Protein AF-A0A848U646-F1 (afdb_monomer_lite)

pLDDT: mean 82.85, std 7.92, range [47.31, 93.19]

Structure (mmCIF, N/CA/C/O backbone):
data_AF-A0A848U646-F1
#
_entry.id   AF-A0A848U646-F1
#
loop_
_atom_site.group_PDB
_atom_site.id
_atom_site.type_symbol
_atom_site.label_atom_id
_atom_site.label_alt_id
_atom_site.label_comp_id
_atom_site.label_asym_id
_atom_site.label_entity_id
_atom_site.label_seq_id
_atom_site.pdbx_PDB_ins_code
_atom_site.Cartn_x
_atom_site.Cartn_y
_atom_site.Cartn_z
_atom_site.occupancy
_atom_site.B_iso_or_equiv
_atom_site.auth_seq_id
_atom_site.auth_comp_id
_atom_site.auth_asym_id
_atom_site.auth_atom_id
_atom_site.pdbx_PDB_model_num
ATOM 1 N N . LEU A 1 1 ? -0.576 -8.509 -11.887 1.00 76.31 1 LEU A N 1
ATOM 2 C CA . LEU A 1 1 ? -1.307 -7.329 -11.368 1.00 76.31 1 LEU A CA 1
ATOM 3 C C . LEU A 1 1 ? -0.452 -6.715 -10.276 1.00 76.31 1 LEU A C 1
ATOM 5 O O . LEU A 1 1 ? 0.182 -7.476 -9.556 1.00 76.31 1 LEU A O 1
ATOM 9 N N . VAL A 1 2 ? -0.421 -5.390 -10.168 1.00 79.56 2 VAL A N 1
ATOM 10 C CA . VAL A 1 2 ? 0.243 -4.687 -9.062 1.00 79.56 2 VAL A CA 1
ATOM 11 C C . VAL A 1 2 ? -0.838 -3.937 -8.295 1.00 79.56 2 VAL A C 1
ATOM 13 O O . VAL A 1 2 ? -1.658 -3.256 -8.907 1.00 79.56 2 VAL A O 1
ATOM 16 N N . MET A 1 3 ? -0.867 -4.101 -6.975 1.00 82.75 3 MET A N 1
ATOM 17 C CA . MET A 1 3 ? -1.833 -3.439 -6.098 1.00 82.75 3 MET A CA 1
ATOM 18 C C . MET A 1 3 ? -1.098 -2.409 -5.234 1.00 82.75 3 MET A C 1
ATOM 20 O O . MET A 1 3 ? -0.112 -2.775 -4.592 1.00 82.75 3 MET A O 1
ATOM 24 N N . PRO A 1 4 ? -1.529 -1.134 -5.216 1.00 81.94 4 PRO A N 1
ATOM 25 C CA . PRO A 1 4 ? -0.983 -0.141 -4.299 1.00 81.94 4 PRO A CA 1
ATOM 26 C C . PRO A 1 4 ? -1.222 -0.523 -2.839 1.00 81.94 4 PRO A C 1
ATOM 28 O O . PRO A 1 4 ? -2.251 -1.104 -2.488 1.00 81.94 4 PRO A O 1
ATOM 31 N N . ALA A 1 5 ? -0.282 -0.145 -1.977 1.00 85.12 5 ALA A N 1
ATOM 32 C CA . ALA A 1 5 ? -0.456 -0.274 -0.539 1.00 85.12 5 ALA A CA 1
ATOM 33 C C . ALA A 1 5 ? -1.690 0.519 -0.072 1.00 85.12 5 ALA A C 1
ATOM 35 O O . ALA A 1 5 ? -1.931 1.633 -0.535 1.00 85.12 5 ALA A O 1
ATOM 36 N N . GLY A 1 6 ? -2.473 -0.062 0.840 1.00 85.50 6 GLY A N 1
ATOM 37 C CA . GLY A 1 6 ? -3.701 0.548 1.363 1.00 85.50 6 GLY A CA 1
ATOM 38 C C . GLY A 1 6 ? -4.964 0.322 0.532 1.00 85.50 6 GLY A C 1
ATOM 39 O O . GLY A 1 6 ? -6.041 0.718 0.968 1.00 85.50 6 GLY A O 1
ATOM 40 N N . VAL A 1 7 ? -4.876 -0.343 -0.624 1.00 87.44 7 VAL A N 1
ATOM 41 C CA . VAL A 1 7 ? -6.067 -0.790 -1.357 1.00 87.44 7 VAL A CA 1
ATOM 42 C C . VAL A 1 7 ? -6.576 -2.095 -0.748 1.00 87.44 7 VAL A C 1
ATOM 44 O O . VAL A 1 7 ? -5.923 -3.135 -0.867 1.00 87.44 7 VAL A O 1
ATOM 47 N N . SER A 1 8 ? -7.753 -2.050 -0.122 1.00 88.75 8 SER A N 1
ATOM 48 C CA . SER A 1 8 ? -8.450 -3.250 0.349 1.00 88.75 8 SER A CA 1
ATOM 49 C C . SER A 1 8 ? -8.780 -4.172 -0.824 1.00 88.75 8 SER A C 1
ATOM 51 O O . SER A 1 8 ? -9.316 -3.731 -1.842 1.00 88.75 8 SER A O 1
ATOM 53 N N . HIS A 1 9 ? -8.462 -5.455 -0.684 1.00 87.50 9 HIS A N 1
A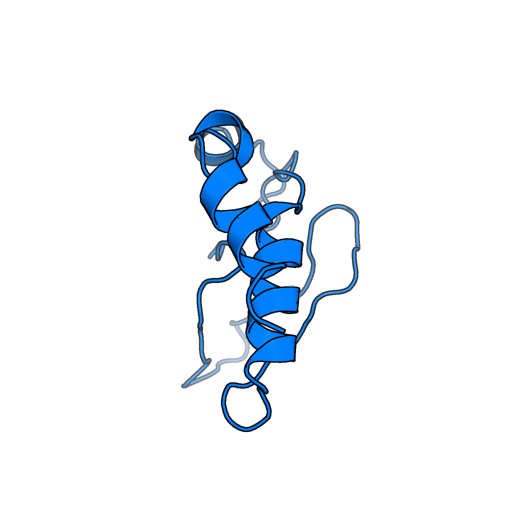TOM 54 C CA . HIS A 1 9 ? -8.710 -6.468 -1.702 1.00 87.50 9 HIS A CA 1
ATOM 55 C C . HIS A 1 9 ? -8.962 -7.831 -1.057 1.00 87.50 9 HIS A C 1
ATOM 57 O O . HIS A 1 9 ? -8.457 -8.125 0.023 1.00 87.50 9 HIS A O 1
ATOM 63 N N . GLU A 1 10 ? -9.722 -8.673 -1.751 1.00 88.81 10 GLU A N 1
ATOM 64 C CA . GLU A 1 10 ? -10.033 -10.041 -1.344 1.00 88.81 10 GLU A CA 1
ATOM 65 C C . GLU A 1 10 ? -9.990 -10.953 -2.576 1.00 88.81 10 GLU A C 1
ATOM 67 O O . GLU A 1 10 ? -10.491 -10.601 -3.648 1.00 88.81 10 GLU A O 1
ATOM 72 N N . MET A 1 11 ? -9.388 -12.137 -2.437 1.00 87.06 11 MET A N 1
ATOM 73 C CA . MET A 1 11 ? -9.422 -13.163 -3.478 1.00 87.06 11 MET A CA 1
ATOM 74 C C . MET A 1 11 ? -10.691 -14.009 -3.326 1.00 87.06 11 MET A C 1
ATOM 76 O O . MET A 1 11 ? -10.747 -14.910 -2.497 1.00 87.06 11 MET A O 1
ATOM 80 N N . VAL A 1 12 ? -11.694 -13.756 -4.168 1.00 91.06 12 VAL A N 1
ATOM 81 C CA . VAL A 1 12 ? -12.984 -14.478 -4.138 1.00 91.06 12 VAL A CA 1
ATOM 82 C C . VAL A 1 12 ? -12.978 -15.812 -4.901 1.00 91.06 12 VAL A C 1
ATOM 84 O O . VAL A 1 12 ? -13.907 -16.607 -4.776 1.00 91.06 12 VAL A O 1
ATOM 87 N N . ALA A 1 13 ? -11.952 -16.061 -5.720 1.00 90.69 13 ALA A N 1
ATOM 88 C CA . ALA A 1 13 ? -11.738 -17.306 -6.459 1.00 90.69 13 ALA A CA 1
ATOM 89 C C . ALA A 1 13 ? -10.245 -17.489 -6.781 1.00 90.69 13 ALA A C 1
ATOM 91 O O . ALA A 1 13 ? -9.540 -16.502 -6.986 1.00 90.69 13 ALA A O 1
ATOM 92 N N . HIS A 1 14 ? -9.782 -18.741 -6.864 1.00 89.31 14 HIS A N 1
ATOM 93 C CA . HIS A 1 14 ? -8.392 -19.082 -7.194 1.00 89.31 14 HIS A CA 1
ATOM 94 C C . HIS A 1 14 ? -8.293 -20.125 -8.317 1.00 89.31 14 HIS A C 1
ATOM 96 O O . HIS A 1 14 ? -9.219 -20.914 -8.539 1.00 89.31 14 HIS A O 1
ATOM 102 N N . SER A 1 15 ? -7.128 -20.197 -8.948 1.00 92.25 15 SER A N 1
ATOM 103 C CA . SER A 1 15 ? -6.715 -21.266 -9.859 1.00 92.25 15 SER A CA 1
ATOM 104 C C . SER A 1 15 ? -5.202 -21.473 -9.732 1.00 92.25 15 SER A C 1
ATOM 106 O O . SER A 1 15 ? -4.504 -20.624 -9.181 1.00 92.25 15 SER A O 1
ATOM 108 N N . GLU A 1 16 ? -4.682 -22.612 -10.198 1.00 91.50 16 GLU A N 1
ATOM 109 C CA . GLU A 1 16 ? -3.255 -22.960 -10.043 1.00 91.50 16 GLU A CA 1
ATOM 110 C C . GLU A 1 16 ? -2.301 -22.028 -10.816 1.00 91.50 16 GLU A C 1
ATOM 112 O O . GLU A 1 16 ? -1.102 -22.005 -10.553 1.00 91.50 16 GLU A O 1
ATOM 117 N N . ASP A 1 17 ? -2.823 -21.242 -11.756 1.00 89.56 17 ASP A N 1
ATOM 118 C CA . ASP A 1 17 ? -2.109 -20.220 -12.526 1.00 89.56 17 ASP A CA 1
ATOM 119 C C . ASP A 1 17 ? -2.160 -18.820 -11.884 1.00 89.56 17 ASP A C 1
ATOM 121 O O . ASP A 1 17 ? -1.619 -17.864 -12.443 1.00 89.56 17 ASP A O 1
ATOM 125 N N . VAL A 1 18 ? -2.765 -18.685 -10.698 1.00 83.44 18 VAL A N 1
ATOM 126 C CA . VAL A 1 18 ? -2.799 -17.439 -9.926 1.00 83.44 18 VAL A CA 1
ATOM 127 C C . VAL A 1 18 ? -1.882 -17.561 -8.714 1.00 83.44 18 VAL A C 1
ATOM 129 O O . VAL A 1 18 ? -2.120 -18.348 -7.801 1.00 83.44 18 VAL A O 1
ATOM 132 N N . LEU A 1 19 ? -0.846 -16.722 -8.679 1.00 82.25 19 LEU A N 1
ATOM 133 C CA . LEU A 1 19 ? 0.085 -16.618 -7.560 1.00 82.25 19 LEU A CA 1
ATOM 134 C C . LEU A 1 19 ? 0.101 -15.189 -7.017 1.00 82.25 19 LEU A C 1
ATOM 136 O O . LEU A 1 19 ? 0.318 -14.232 -7.760 1.00 82.25 19 LEU A O 1
ATOM 140 N N . MET A 1 20 ? -0.067 -15.058 -5.703 1.00 77.44 20 MET A N 1
ATOM 141 C CA . MET A 1 20 ? 0.213 -13.820 -4.986 1.00 77.44 20 MET A CA 1
ATOM 142 C C . MET A 1 20 ? 1.644 -13.876 -4.454 1.00 77.44 20 MET A C 1
ATOM 144 O O . MET A 1 20 ? 1.942 -14.589 -3.498 1.00 77.44 20 MET A O 1
ATOM 148 N N . THR A 1 21 ? 2.542 -13.120 -5.075 1.00 73.31 21 THR A N 1
ATOM 149 C CA . THR A 1 21 ? 3.881 -12.889 -4.534 1.00 73.31 21 THR A CA 1
ATOM 150 C C . THR A 1 21 ? 3.774 -11.779 -3.494 1.00 73.31 21 THR A C 1
ATOM 152 O O . THR A 1 21 ? 3.747 -10.599 -3.838 1.00 73.31 21 THR A O 1
ATOM 155 N N . GLY A 1 22 ? 3.619 -12.155 -2.223 1.00 67.56 22 GLY A N 1
ATOM 156 C CA . GLY A 1 22 ? 3.617 -11.199 -1.118 1.00 67.56 22 GLY A CA 1
ATOM 157 C C . GLY A 1 22 ? 4.991 -10.545 -0.977 1.00 67.56 22 GLY A C 1
ATOM 158 O O . GLY A 1 22 ? 6.000 -11.244 -0.912 1.00 67.56 22 GLY A O 1
ATOM 159 N N . GLY A 1 23 ? 5.031 -9.217 -0.936 1.00 65.25 23 GLY A N 1
ATOM 160 C CA . GLY A 1 23 ? 6.246 -8.486 -0.598 1.00 65.25 23 GLY A CA 1
ATOM 161 C C . GLY A 1 23 ? 6.189 -7.025 -1.008 1.00 65.25 23 GLY A C 1
ATOM 162 O O . GLY A 1 23 ? 6.058 -6.698 -2.188 1.00 65.25 23 GLY A O 1
ATOM 163 N N . TYR A 1 24 ? 6.350 -6.145 -0.023 1.00 72.19 24 TYR A N 1
ATOM 164 C CA . TYR A 1 24 ? 6.856 -4.805 -0.289 1.00 72.19 24 TYR A CA 1
ATOM 165 C C . TYR A 1 24 ? 8.287 -4.907 -0.867 1.00 72.19 24 TYR A C 1
ATOM 167 O O . TYR A 1 24 ? 8.948 -5.939 -0.700 1.00 72.19 24 TYR A O 1
ATOM 175 N N . PRO A 1 25 ? 8.790 -3.859 -1.544 1.00 69.75 25 PRO A N 1
ATOM 176 C CA . PRO A 1 25 ? 10.125 -3.862 -2.143 1.00 69.75 25 PRO A CA 1
ATOM 177 C C . PRO A 1 25 ? 11.222 -4.332 -1.183 1.00 69.75 25 PRO A C 1
ATOM 179 O O . PRO A 1 25 ? 11.146 -4.092 0.023 1.00 69.75 25 PRO A O 1
ATOM 182 N N . ASP A 1 26 ? 12.256 -4.966 -1.740 1.00 73.56 26 ASP A N 1
ATOM 183 C CA . ASP A 1 26 ? 13.461 -5.414 -1.027 1.00 73.56 26 ASP A CA 1
ATOM 184 C C . ASP A 1 26 ? 13.236 -6.518 0.027 1.00 73.56 26 ASP A C 1
ATOM 186 O O . ASP A 1 26 ? 13.995 -6.631 0.988 1.00 73.56 26 ASP A O 1
ATOM 190 N N . GLY A 1 27 ? 12.209 -7.359 -0.150 1.00 73.88 27 GLY A N 1
ATOM 191 C CA . GLY A 1 27 ? 11.958 -8.511 0.729 1.00 73.88 27 GLY A CA 1
ATOM 192 C C . GLY A 1 27 ? 11.411 -8.129 2.105 1.00 73.88 27 GLY A C 1
ATOM 193 O O . GLY A 1 27 ? 11.617 -8.853 3.075 1.00 73.88 27 GLY A O 1
ATOM 194 N N . ARG A 1 28 ? 10.746 -6.975 2.193 1.00 77.00 28 ARG A N 1
ATOM 195 C CA . ARG A 1 28 ? 10.091 -6.497 3.412 1.00 77.00 28 ARG A CA 1
ATOM 196 C C . ARG A 1 28 ? 8.895 -7.370 3.784 1.00 77.00 28 ARG A C 1
ATOM 198 O O . ARG A 1 28 ? 8.143 -7.819 2.914 1.00 77.00 28 ARG A O 1
ATOM 205 N N . ASP A 1 29 ? 8.692 -7.506 5.089 1.00 78.12 29 ASP A N 1
ATOM 206 C CA . ASP A 1 29 ? 7.481 -8.094 5.654 1.00 78.12 29 ASP A CA 1
ATOM 207 C C . ASP A 1 29 ? 6.249 -7.293 5.226 1.00 78.12 29 ASP A C 1
ATOM 209 O O . ASP A 1 29 ? 6.311 -6.073 5.060 1.00 78.12 29 ASP A O 1
ATOM 213 N N . TRP A 1 30 ? 5.132 -7.988 5.042 1.00 79.44 30 TRP A N 1
ATOM 214 C CA . TRP A 1 30 ? 3.857 -7.402 4.651 1.00 79.44 30 TRP A CA 1
ATOM 215 C C 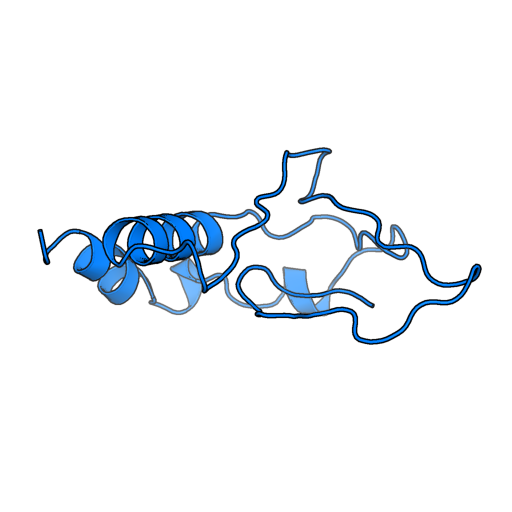. TRP A 1 30 ? 2.812 -7.647 5.736 1.00 79.44 30 TRP A C 1
ATOM 217 O O . TRP A 1 30 ? 2.792 -8.699 6.377 1.00 79.44 30 TRP A O 1
ATOM 227 N N . ASP A 1 31 ? 1.933 -6.666 5.924 1.00 82.38 31 ASP A N 1
ATOM 228 C CA . ASP A 1 31 ? 0.843 -6.741 6.889 1.00 82.38 31 ASP A CA 1
ATOM 229 C C . ASP A 1 31 ? -0.406 -7.341 6.223 1.00 82.38 31 ASP A C 1
ATOM 231 O O . ASP A 1 31 ? -0.831 -6.879 5.162 1.00 82.38 31 ASP A O 1
ATOM 235 N N . ASN A 1 32 ? -1.024 -8.343 6.854 1.00 85.69 32 ASN A N 1
ATOM 236 C CA . ASN A 1 32 ? -2.362 -8.816 6.494 1.00 85.69 32 ASN A CA 1
ATOM 237 C C . ASN A 1 32 ? -3.372 -8.278 7.509 1.00 85.69 32 ASN A C 1
ATOM 239 O O . ASN A 1 32 ? -3.500 -8.822 8.607 1.00 85.69 32 ASN A O 1
ATOM 243 N N . ILE A 1 33 ? -4.055 -7.193 7.153 1.00 87.94 33 ILE A N 1
ATOM 244 C CA . ILE A 1 33 ? -4.989 -6.500 8.038 1.00 87.94 33 ILE A CA 1
ATOM 245 C C . ILE A 1 33 ? -6.412 -6.786 7.567 1.00 87.94 33 ILE A C 1
ATOM 247 O O . ILE A 1 33 ? -6.790 -6.398 6.464 1.00 87.94 33 ILE A O 1
ATOM 251 N N . GLN A 1 34 ? -7.201 -7.453 8.409 1.00 89.81 34 GLN A N 1
ATOM 252 C CA . GLN A 1 34 ? -8.608 -7.744 8.133 1.00 89.81 34 GLN A CA 1
ATOM 253 C C . GLN A 1 34 ? -9.501 -6.787 8.915 1.00 89.81 34 GLN A C 1
ATOM 255 O O . GLN A 1 34 ? -9.285 -6.571 10.107 1.00 89.81 34 GLN A O 1
ATOM 260 N N . GLU A 1 35 ? -10.520 -6.251 8.243 1.00 88.25 35 GLU A N 1
ATOM 261 C CA . GLU A 1 35 ? -11.448 -5.267 8.810 1.00 88.25 35 GLU A CA 1
ATOM 262 C C . GLU A 1 35 ? -12.127 -5.767 10.095 1.00 88.25 35 GLU A C 1
ATOM 264 O O . GLU A 1 35 ? -12.247 -5.005 11.050 1.00 88.25 35 GLU A O 1
ATOM 269 N N . GLU A 1 36 ? -12.481 -7.057 10.168 1.00 90.94 36 GLU A N 1
ATOM 270 C CA . GLU A 1 36 ? -13.108 -7.677 11.350 1.00 90.94 36 GLU A CA 1
ATOM 271 C C . GLU A 1 36 ? -12.288 -7.501 12.641 1.00 90.94 36 GLU A C 1
ATOM 273 O O . GLU A 1 36 ? -12.857 -7.406 13.729 1.00 90.94 36 GLU A O 1
ATOM 278 N N . PHE A 1 37 ? -10.959 -7.442 12.532 1.00 90.25 37 PHE A N 1
ATOM 279 C CA . PHE A 1 37 ? -10.050 -7.355 13.677 1.00 90.25 37 PHE A CA 1
ATOM 280 C C . PHE A 1 37 ? -9.431 -5.965 13.843 1.00 90.25 37 PHE A C 1
ATOM 282 O O . PHE A 1 37 ? -8.528 -5.792 14.661 1.00 90.25 37 PHE A O 1
ATOM 289 N N . LEU A 1 38 ? -9.883 -4.979 13.065 1.00 91.00 38 LEU A N 1
ATOM 290 C CA . LEU A 1 38 ? -9.250 -3.673 13.009 1.00 91.00 38 LEU A CA 1
ATOM 291 C C . LEU A 1 38 ? -9.854 -2.719 14.040 1.00 91.00 38 LEU A C 1
ATOM 293 O O . LEU A 1 38 ? -11.000 -2.286 13.919 1.00 91.00 38 LEU A O 1
ATOM 297 N N . SER A 1 39 ? -9.067 -2.350 15.051 1.00 93.19 39 SER A N 1
ATOM 298 C CA . SER A 1 39 ? -9.424 -1.230 15.920 1.00 93.19 39 SER A CA 1
ATOM 299 C C . SER A 1 39 ? -9.223 0.107 15.193 1.00 93.19 39 SER A C 1
ATOM 301 O O . SER A 1 39 ? -8.468 0.207 14.226 1.00 93.19 39 SER A O 1
ATOM 303 N N . GLU A 1 40 ? -9.868 1.171 15.672 1.00 91.69 40 GLU A N 1
ATOM 304 C CA . GLU A 1 40 ? -9.672 2.516 15.113 1.00 91.69 40 GLU A CA 1
ATOM 305 C C . GLU A 1 40 ? -8.216 3.000 15.276 1.00 91.69 40 GLU A C 1
ATOM 307 O O . GLU A 1 40 ? -7.675 3.692 14.413 1.00 91.69 40 GLU A O 1
ATOM 312 N N . GLU A 1 41 ? -7.556 2.607 16.369 1.00 91.69 41 GLU A N 1
ATOM 313 C CA . GLU A 1 41 ? -6.135 2.875 16.604 1.00 91.69 41 GLU A CA 1
ATOM 314 C C . GLU A 1 41 ? -5.250 2.143 15.588 1.00 91.69 41 GLU A C 1
ATOM 316 O O . GLU A 1 41 ? -4.397 2.765 14.949 1.00 91.69 41 GLU A O 1
ATOM 321 N N . ASP A 1 42 ? -5.501 0.851 15.369 1.00 91.44 42 ASP A N 1
ATOM 322 C CA . ASP A 1 42 ? -4.753 0.043 14.404 1.00 91.44 42 ASP A CA 1
ATOM 323 C C . ASP A 1 42 ? -4.975 0.523 12.967 1.00 91.44 42 ASP A C 1
ATOM 325 O O . ASP A 1 42 ? -4.026 0.564 12.181 1.00 91.44 42 ASP A O 1
ATOM 329 N N . PHE A 1 43 ? -6.191 0.965 12.628 1.00 91.12 43 PHE A N 1
ATOM 330 C CA . PHE A 1 43 ? -6.488 1.601 11.344 1.00 91.12 43 PHE A CA 1
ATOM 331 C C . PHE A 1 43 ? -5.628 2.853 11.130 1.00 91.12 43 PHE A C 1
ATOM 333 O O . PHE A 1 43 ? -4.963 2.985 10.099 1.00 91.12 43 PHE A O 1
ATOM 340 N N . ARG A 1 44 ? -5.585 3.760 12.118 1.00 91.38 44 ARG A N 1
ATOM 341 C CA . ARG A 1 44 ? -4.753 4.975 12.054 1.00 91.38 44 ARG A CA 1
ATOM 342 C C . ARG A 1 44 ? -3.269 4.634 11.919 1.00 91.38 44 ARG A C 1
ATOM 344 O O . ARG A 1 44 ? -2.568 5.243 11.108 1.00 91.38 44 ARG A O 1
ATOM 351 N N . ALA A 1 45 ? -2.790 3.648 12.676 1.00 90.69 45 ALA A N 1
ATOM 352 C CA . ALA A 1 45 ? -1.406 3.192 12.608 1.00 90.69 45 ALA A CA 1
ATOM 353 C C . ALA A 1 45 ? -1.065 2.588 11.234 1.00 90.69 45 ALA A C 1
ATOM 355 O O . ALA A 1 45 ? -0.013 2.896 10.670 1.00 90.69 45 ALA A O 1
ATOM 356 N N . ALA A 1 46 ? -1.957 1.772 10.667 1.00 90.94 46 ALA A N 1
ATOM 357 C CA . ALA A 1 4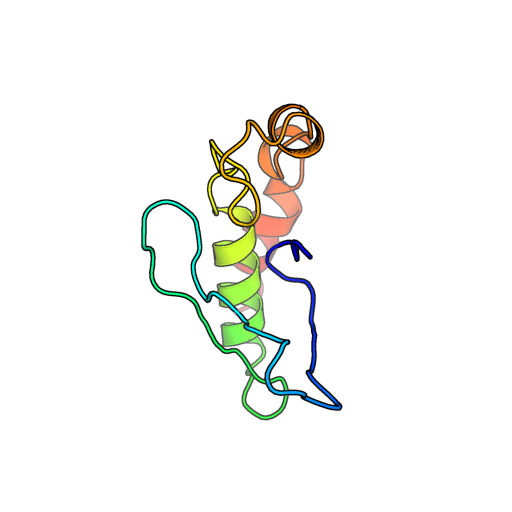6 ? -1.797 1.182 9.343 1.00 90.94 46 ALA A CA 1
ATOM 358 C C . ALA A 1 46 ? -1.753 2.253 8.244 1.00 90.94 46 ALA A C 1
ATOM 360 O O . ALA A 1 46 ? -0.835 2.244 7.423 1.00 90.94 46 ALA A O 1
ATOM 361 N N . ALA A 1 47 ? -2.674 3.223 8.276 1.00 90.62 47 ALA A N 1
ATOM 362 C CA . ALA A 1 47 ? -2.701 4.337 7.330 1.00 90.62 47 ALA A CA 1
ATOM 363 C C . ALA A 1 47 ? -1.369 5.107 7.322 1.00 90.62 47 ALA A C 1
ATOM 365 O O . ALA A 1 47 ? -0.800 5.360 6.259 1.00 90.62 47 ALA A O 1
ATOM 366 N N . LYS A 1 48 ? -0.795 5.390 8.500 1.00 89.56 48 LYS A N 1
ATOM 367 C CA . LYS A 1 48 ? 0.532 6.021 8.595 1.00 89.56 48 LYS A CA 1
ATOM 368 C C . LYS A 1 48 ? 1.647 5.176 8.006 1.00 89.56 48 LYS A C 1
ATOM 370 O O . LYS A 1 48 ? 2.496 5.715 7.301 1.00 89.56 48 LYS A O 1
ATOM 375 N N . ARG A 1 49 ? 1.670 3.871 8.297 1.00 88.06 49 ARG A N 1
ATOM 376 C CA . ARG A 1 49 ? 2.698 2.962 7.764 1.00 88.06 49 ARG A CA 1
ATOM 377 C C . ARG A 1 49 ? 2.661 2.944 6.241 1.00 88.06 49 ARG A C 1
ATOM 379 O O . ARG A 1 49 ? 3.711 3.101 5.627 1.00 88.06 49 ARG A O 1
ATOM 386 N N . ILE A 1 50 ? 1.467 2.851 5.651 1.00 88.06 50 ILE A N 1
ATOM 387 C CA . ILE A 1 50 ? 1.257 2.889 4.197 1.00 88.06 50 ILE A CA 1
ATOM 388 C C . ILE A 1 50 ? 1.831 4.176 3.593 1.00 88.06 50 ILE A C 1
ATOM 390 O O . ILE A 1 50 ? 2.581 4.116 2.622 1.00 88.06 50 ILE A O 1
ATOM 394 N N . MET A 1 51 ? 1.551 5.332 4.203 1.00 87.12 51 MET A N 1
ATOM 395 C CA . MET A 1 51 ? 2.038 6.634 3.729 1.00 87.12 51 MET A CA 1
ATOM 396 C C . MET A 1 51 ? 3.560 6.816 3.814 1.00 87.12 51 MET A C 1
ATOM 398 O O . MET A 1 51 ? 4.070 7.775 3.242 1.00 87.12 51 MET A O 1
ATOM 402 N N . MET A 1 52 ? 4.272 5.934 4.519 1.00 83.88 52 MET A N 1
ATOM 403 C CA . MET A 1 52 ? 5.728 5.974 4.699 1.00 83.88 52 MET A CA 1
ATOM 404 C C . MET A 1 52 ? 6.460 4.903 3.878 1.00 83.88 52 MET A C 1
ATOM 406 O O . MET A 1 52 ? 7.685 4.784 3.975 1.00 83.88 52 MET A O 1
ATOM 410 N N . LEU A 1 53 ? 5.736 4.100 3.093 1.00 82.25 53 LEU A N 1
ATOM 411 C CA . LEU A 1 53 ? 6.348 3.075 2.258 1.00 82.25 53 LEU A CA 1
ATOM 412 C C . LEU A 1 53 ? 7.156 3.711 1.119 1.00 82.25 53 LEU A C 1
ATOM 414 O O . LEU A 1 53 ? 6.705 4.677 0.501 1.00 82.25 53 LEU A O 1
ATOM 418 N N . PRO A 1 54 ? 8.345 3.169 0.806 1.00 80.31 54 PRO A N 1
ATOM 419 C CA . PRO A 1 54 ? 9.112 3.633 -0.337 1.00 80.31 54 PRO A CA 1
ATOM 420 C C . PRO A 1 54 ? 8.419 3.243 -1.646 1.00 80.31 54 PRO A C 1
ATOM 422 O O . PRO A 1 54 ? 7.823 2.168 -1.753 1.00 80.31 54 PRO A O 1
ATOM 425 N N . ILE A 1 55 ? 8.581 4.079 -2.671 1.00 79.38 55 ILE A N 1
ATOM 426 C CA . ILE A 1 55 ? 8.224 3.706 -4.041 1.00 79.38 55 ILE A CA 1
ATOM 427 C C . ILE A 1 55 ? 9.195 2.598 -4.502 1.00 79.38 55 ILE A C 1
ATOM 429 O O . ILE A 1 55 ? 10.412 2.779 -4.379 1.00 79.38 55 ILE A O 1
ATOM 433 N N . PRO A 1 56 ? 8.700 1.456 -5.019 1.00 78.69 56 PRO A N 1
ATOM 434 C CA . PRO A 1 56 ? 9.548 0.406 -5.577 1.00 78.69 56 PRO A CA 1
ATOM 435 C C . PRO A 1 56 ? 10.461 0.937 -6.691 1.00 78.69 56 PRO A C 1
ATOM 437 O O . PRO A 1 56 ? 10.013 1.663 -7.576 1.00 78.69 56 PRO A O 1
ATOM 440 N N . SER A 1 57 ? 11.730 0.522 -6.697 1.00 77.62 57 SER A N 1
ATOM 441 C CA . SER A 1 57 ? 12.665 0.841 -7.788 1.00 77.62 57 SER A CA 1
ATOM 442 C C . SER A 1 57 ? 12.386 0.032 -9.062 1.00 77.62 57 SER A C 1
ATOM 444 O O . SER A 1 57 ? 12.669 0.499 -10.166 1.00 77.62 57 SER A O 1
ATOM 446 N N . LEU A 1 58 ? 11.816 -1.167 -8.907 1.00 81.56 58 LEU A N 1
ATOM 447 C CA . LEU A 1 58 ? 11.462 -2.099 -9.974 1.00 81.56 58 LEU A CA 1
ATOM 448 C C . LEU A 1 58 ? 10.024 -2.597 -9.786 1.00 81.56 58 LEU A C 1
ATOM 450 O O . LEU A 1 58 ? 9.531 -2.708 -8.664 1.00 81.56 58 LEU A O 1
ATOM 454 N N . ASP A 1 59 ? 9.374 -2.929 -10.896 1.00 81.44 59 ASP A N 1
ATOM 455 C CA . ASP A 1 59 ? 8.079 -3.598 -10.939 1.00 81.44 59 ASP A CA 1
ATOM 456 C C . ASP A 1 59 ? 8.210 -5.017 -10.352 1.00 81.44 59 ASP A C 1
ATOM 458 O O . ASP A 1 59 ? 8.962 -5.831 -10.900 1.00 81.44 59 ASP A O 1
ATOM 462 N N . PRO A 1 60 ? 7.482 -5.357 -9.274 1.00 75.81 60 PRO A N 1
ATOM 463 C CA . PRO A 1 60 ? 7.566 -6.677 -8.654 1.00 75.81 60 PRO A CA 1
ATOM 464 C C . PRO A 1 60 ? 7.055 -7.815 -9.554 1.00 75.81 60 PRO A C 1
ATOM 466 O O . PRO A 1 60 ? 7.418 -8.967 -9.333 1.00 75.81 60 PRO A O 1
ATOM 469 N N . ALA A 1 61 ? 6.230 -7.525 -10.564 1.00 78.38 61 ALA A N 1
ATOM 470 C CA . ALA A 1 61 ? 5.702 -8.528 -11.484 1.00 78.38 61 ALA A CA 1
ATOM 471 C C . ALA A 1 61 ? 6.636 -8.800 -12.673 1.00 78.38 61 ALA A C 1
ATOM 473 O O . ALA A 1 61 ? 6.695 -9.929 -13.158 1.00 78.38 61 ALA A O 1
ATOM 474 N N . THR A 1 62 ? 7.343 -7.778 -13.168 1.00 82.56 62 THR A N 1
ATOM 475 C CA . THR A 1 62 ? 8.130 -7.875 -14.414 1.00 82.56 62 THR A CA 1
ATOM 476 C C . THR A 1 62 ? 9.636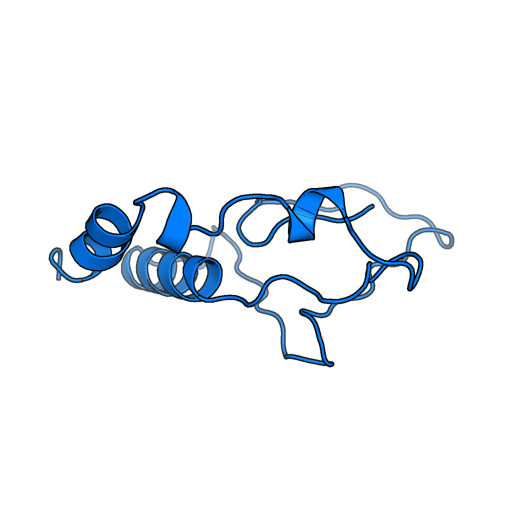 -7.683 -14.226 1.00 82.56 62 THR A C 1
ATOM 478 O O . THR A 1 62 ? 10.410 -8.056 -15.106 1.00 82.56 62 THR A O 1
ATOM 481 N N . GLY A 1 63 ? 10.073 -7.099 -13.108 1.00 81.56 63 GLY A N 1
ATOM 482 C CA . GLY A 1 63 ? 11.462 -6.704 -12.857 1.00 81.56 63 GLY A CA 1
ATOM 483 C C . GLY A 1 63 ? 11.934 -5.488 -13.665 1.00 81.56 63 GLY A C 1
ATOM 484 O O . GLY A 1 63 ? 13.098 -5.105 -13.556 1.00 81.56 63 GLY A O 1
ATOM 485 N N . ALA A 1 64 ? 11.067 -4.879 -14.481 1.00 85.88 64 ALA A N 1
ATOM 486 C CA . ALA A 1 64 ? 11.372 -3.676 -15.252 1.00 85.88 64 ALA A CA 1
ATOM 487 C C . ALA A 1 64 ? 11.146 -2.398 -14.418 1.00 85.88 64 ALA A C 1
ATOM 489 O O . ALA A 1 64 ? 10.468 -2.444 -13.394 1.00 85.88 64 ALA A O 1
ATOM 490 N N . PRO A 1 65 ? 11.672 -1.230 -14.825 1.00 81.19 65 PRO A N 1
ATOM 491 C CA . PRO A 1 65 ? 11.355 0.030 -14.155 1.00 81.19 65 PRO A CA 1
ATOM 492 C C . PRO A 1 65 ? 9.854 0.356 -14.220 1.00 81.19 65 PRO A C 1
ATOM 494 O O . PRO A 1 65 ? 9.263 0.379 -15.302 1.00 81.19 65 PRO A O 1
ATOM 497 N N . LEU A 1 66 ? 9.246 0.678 -13.075 1.00 78.88 66 LEU A N 1
ATOM 498 C CA . LEU A 1 66 ? 7.828 1.040 -12.977 1.00 78.88 66 LEU A CA 1
ATOM 499 C C . LEU A 1 66 ? 7.644 2.560 -13.143 1.00 78.88 66 LEU A C 1
ATOM 501 O O . LEU A 1 66 ? 7.295 3.269 -12.201 1.00 78.88 66 LEU A O 1
ATOM 505 N N . HIS A 1 67 ? 7.935 3.081 -14.341 1.00 78.00 67 HIS A N 1
ATOM 506 C CA . HIS A 1 67 ? 8.010 4.528 -14.599 1.00 78.00 67 HIS A CA 1
ATOM 507 C C . HIS A 1 67 ? 6.755 5.311 -14.188 1.00 78.00 67 HIS A C 1
ATOM 509 O O . HIS A 1 67 ? 6.887 6.419 -13.679 1.00 78.00 67 HIS A O 1
ATOM 515 N N . GLU A 1 68 ? 5.555 4.756 -14.371 1.00 74.88 68 GLU A N 1
ATOM 516 C CA . GLU A 1 68 ? 4.309 5.426 -13.968 1.00 74.88 68 GLU A CA 1
ATOM 517 C C . GLU A 1 68 ? 4.245 5.691 -12.459 1.00 74.88 68 GLU A C 1
ATOM 519 O O . GLU A 1 68 ? 3.743 6.730 -12.050 1.00 74.88 68 GLU A O 1
ATOM 524 N N . TRP A 1 69 ? 4.795 4.795 -11.635 1.00 75.12 69 TRP A N 1
ATOM 525 C CA . TRP A 1 69 ? 4.835 4.963 -10.179 1.00 75.12 69 TRP A CA 1
ATOM 526 C C . TRP A 1 69 ? 6.041 5.769 -9.715 1.00 75.12 69 TRP A C 1
ATOM 528 O O . TRP A 1 69 ? 5.908 6.587 -8.817 1.00 75.12 69 TRP A O 1
ATOM 538 N N . ILE A 1 70 ? 7.205 5.582 -10.342 1.00 74.94 70 ILE A N 1
ATOM 539 C CA . ILE A 1 70 ? 8.412 6.370 -10.040 1.00 74.94 70 ILE A CA 1
ATOM 540 C C . ILE A 1 70 ? 8.172 7.863 -10.298 1.00 74.94 70 ILE A C 1
ATOM 542 O O . ILE A 1 70 ? 8.722 8.708 -9.599 1.00 74.94 70 ILE A O 1
ATOM 546 N N . ASN A 1 71 ? 7.358 8.182 -11.304 1.00 82.06 71 ASN A N 1
ATOM 547 C CA . ASN A 1 71 ? 7.029 9.556 -11.666 1.00 82.06 71 ASN A CA 1
ATOM 548 C C . ASN A 1 71 ? 5.770 10.084 -10.961 1.00 82.06 71 ASN A C 1
ATOM 550 O O . ASN A 1 71 ? 5.441 11.259 -11.132 1.00 82.06 71 ASN A O 1
ATOM 554 N N . ALA A 1 72 ? 5.044 9.237 -10.226 1.00 81.12 72 ALA A N 1
ATOM 555 C CA . ALA A 1 72 ? 3.903 9.679 -9.442 1.00 81.12 72 ALA A CA 1
ATOM 556 C C . ALA A 1 72 ? 4.395 10.436 -8.195 1.00 81.12 72 ALA A C 1
ATOM 558 O O . ALA A 1 72 ? 5.403 10.043 -7.602 1.00 81.12 72 ALA A O 1
ATOM 559 N N . PRO A 1 73 ? 3.705 11.512 -7.782 1.00 80.50 73 PRO A N 1
ATOM 560 C CA . PRO A 1 73 ? 4.022 12.190 -6.532 1.00 80.50 73 PRO A CA 1
ATOM 561 C C . PRO A 1 73 ? 3.861 11.223 -5.354 1.00 80.50 73 PRO A C 1
ATOM 563 O O . PRO A 1 73 ? 2.900 10.452 -5.288 1.00 80.50 73 PRO A O 1
ATOM 566 N N . SER A 1 74 ? 4.803 11.255 -4.409 1.00 80.50 74 SER A N 1
ATOM 567 C CA . SER A 1 74 ? 4.615 10.561 -3.135 1.00 80.50 74 SER A CA 1
ATOM 568 C C . SER A 1 74 ? 3.548 11.269 -2.291 1.00 80.50 74 SER A C 1
ATOM 570 O O . SER A 1 74 ? 3.223 12.431 -2.528 1.00 80.50 74 SER A O 1
ATOM 572 N N . SER A 1 75 ? 3.043 10.614 -1.241 1.00 79.56 75 SER A N 1
ATOM 573 C CA . SER A 1 75 ? 2.163 11.261 -0.247 1.00 79.56 75 SER A CA 1
ATOM 574 C C . SER A 1 75 ? 2.777 12.535 0.352 1.00 79.56 75 SER A C 1
ATOM 576 O O . SER A 1 75 ? 2.054 13.464 0.714 1.00 79.56 75 SER A O 1
ATOM 578 N N . VAL A 1 76 ? 4.110 12.593 0.433 1.00 78.75 76 VAL A N 1
ATOM 579 C CA . VAL A 1 76 ? 4.852 13.768 0.893 1.00 78.75 76 VAL A CA 1
ATOM 580 C C . VAL A 1 76 ? 4.793 14.885 -0.147 1.00 78.75 76 VAL A C 1
ATOM 582 O O . VAL A 1 76 ? 4.544 16.033 0.221 1.00 78.75 76 VAL A O 1
ATOM 585 N N . ASP A 1 77 ? 4.986 14.552 -1.424 1.00 83.56 77 ASP A N 1
ATOM 586 C CA . ASP A 1 77 ? 4.990 15.518 -2.530 1.00 83.56 77 ASP A CA 1
ATOM 587 C C . ASP A 1 77 ? 3.588 16.073 -2.818 1.00 83.56 77 ASP A C 1
ATOM 589 O O . ASP A 1 77 ? 3.445 17.253 -3.134 1.00 83.56 77 ASP A O 1
ATOM 593 N N . ASP A 1 78 ? 2.550 15.251 -2.643 1.00 84.69 78 ASP A N 1
ATOM 594 C CA . ASP A 1 78 ? 1.145 15.620 -2.869 1.00 84.69 78 ASP A CA 1
ATOM 595 C C . ASP A 1 78 ? 0.489 16.334 -1.668 1.00 84.69 78 ASP A C 1
ATOM 597 O O . ASP A 1 78 ? -0.716 16.584 -1.660 1.00 84.69 78 ASP A O 1
ATOM 601 N N . GLY A 1 79 ? 1.262 16.684 -0.634 1.00 85.56 79 GLY A N 1
ATOM 602 C CA . GLY A 1 79 ? 0.782 17.518 0.473 1.00 85.56 79 GLY A CA 1
ATOM 603 C C . GLY A 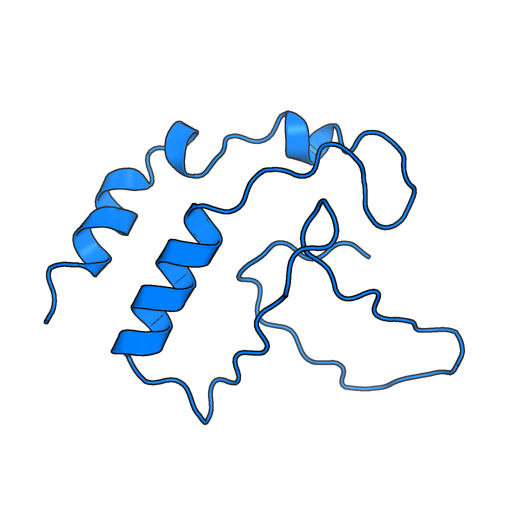1 79 ? -0.087 16.796 1.507 1.00 85.56 79 GLY A C 1
ATOM 604 O O . GLY A 1 79 ? -0.811 17.445 2.257 1.00 85.56 79 GLY A O 1
ATOM 605 N N . TRP A 1 80 ? 0.004 15.469 1.619 1.00 87.81 80 TRP A N 1
ATOM 606 C CA . TRP A 1 80 ? -0.792 14.693 2.581 1.00 87.81 80 TRP A CA 1
ATOM 607 C C . TRP A 1 80 ? -0.234 14.699 4.013 1.00 87.81 80 TRP A C 1
ATOM 609 O O . TRP A 1 80 ? -0.733 13.975 4.877 1.00 87.81 80 TRP A O 1
ATOM 619 N N . ASN A 1 81 ? 0.792 15.504 4.297 1.00 87.00 81 ASN A N 1
ATOM 620 C CA . ASN A 1 81 ? 1.433 15.545 5.615 1.00 87.00 81 ASN A CA 1
ATOM 621 C C . ASN A 1 81 ? 0.458 15.978 6.720 1.00 87.00 81 ASN A C 1
ATOM 623 O O . ASN A 1 81 ? 0.427 15.345 7.769 1.00 87.00 81 ASN A O 1
ATOM 627 N N . ASP A 1 82 ? -0.402 16.966 6.459 1.00 89.25 82 ASP A N 1
ATOM 628 C CA . ASP A 1 82 ? -1.396 17.430 7.439 1.00 89.25 82 ASP A CA 1
ATOM 629 C C . ASP A 1 82 ? -2.397 16.322 7.795 1.00 89.25 82 ASP A C 1
ATOM 631 O O . ASP A 1 82 ? -2.737 16.132 8.962 1.00 89.25 82 ASP A O 1
ATOM 635 N N . TYR A 1 83 ? -2.835 15.549 6.794 1.00 88.94 83 TYR A N 1
ATOM 636 C CA . TYR A 1 83 ? -3.689 14.382 7.014 1.00 88.94 83 TYR A CA 1
ATOM 637 C C . TYR A 1 83 ? -2.969 13.331 7.863 1.00 88.94 83 TYR A C 1
ATOM 639 O O . TYR A 1 83 ? -3.525 12.849 8.848 1.00 88.94 83 TYR A O 1
ATOM 647 N N . ARG A 1 84 ? -1.718 13.008 7.514 1.00 88.38 84 ARG A N 1
ATOM 648 C CA . ARG A 1 84 ? -0.903 12.040 8.255 1.00 88.38 84 ARG A CA 1
ATOM 649 C C . ARG A 1 84 ? -0.737 12.450 9.717 1.00 88.38 84 ARG A C 1
ATOM 651 O O . ARG A 1 84 ? -0.891 11.613 10.602 1.00 88.38 84 ARG A O 1
ATOM 658 N N . ASP A 1 85 ? -0.422 13.713 9.970 1.00 89.31 85 ASP A N 1
ATOM 659 C CA . ASP A 1 85 ? -0.145 14.217 11.313 1.00 89.31 85 ASP A CA 1
ATOM 660 C C . ASP A 1 85 ? -1.443 14.314 12.140 1.00 89.31 85 ASP A C 1
ATOM 662 O O . ASP A 1 85 ? -1.457 13.993 13.329 1.00 89.31 85 ASP A O 1
ATOM 666 N N . ALA A 1 86 ? -2.582 14.630 11.510 1.00 88.75 86 ALA A N 1
ATOM 667 C CA . ALA A 1 86 ? -3.892 14.627 12.168 1.00 88.75 86 ALA A CA 1
ATOM 668 C C . ALA A 1 86 ? -4.306 13.243 12.704 1.00 88.75 86 ALA A C 1
ATOM 670 O O . ALA A 1 86 ? -5.048 13.159 13.685 1.00 88.75 86 ALA A O 1
ATOM 671 N N . LEU A 1 87 ? -3.792 12.153 12.123 1.00 87.38 87 LEU A N 1
ATOM 672 C CA . LEU A 1 87 ? -4.022 10.799 12.634 1.00 87.38 87 LEU A CA 1
ATOM 673 C C . LEU A 1 87 ? -3.368 10.563 14.018 1.00 87.38 87 LEU A C 1
ATOM 675 O O . LEU A 1 87 ? -3.700 9.568 14.650 1.00 87.38 87 LEU A O 1
ATOM 679 N N . ASP A 1 88 ? -2.447 11.416 14.507 1.00 83.31 88 ASP A N 1
ATOM 680 C CA . ASP A 1 88 ? -1.956 11.368 15.910 1.00 83.31 88 ASP A CA 1
ATOM 681 C C . ASP A 1 88 ? -2.919 12.035 16.904 1.00 83.31 88 ASP A C 1
ATOM 683 O O . ASP A 1 88 ? -2.958 11.673 18.074 1.00 83.31 88 ASP A O 1
ATOM 687 N N . ALA A 1 89 ? -3.686 13.035 16.467 1.00 66.00 89 ALA A N 1
ATOM 688 C CA . ALA A 1 89 ? -4.310 14.014 17.358 1.00 66.00 89 ALA A CA 1
ATOM 689 C C . ALA A 1 89 ? -5.660 13.579 17.973 1.00 66.00 89 ALA A C 1
ATOM 691 O O . ALA A 1 89 ? -6.342 14.404 18.576 1.00 66.00 89 ALA A O 1
ATOM 692 N N . SER A 1 90 ? -6.071 12.316 17.809 1.00 57.50 90 SER A N 1
ATOM 693 C CA . SER A 1 90 ? -7.415 11.824 18.180 1.00 57.50 90 SER A CA 1
ATOM 694 C C . SER A 1 90 ? -7.440 10.715 19.247 1.00 57.50 90 SER A C 1
ATOM 696 O O . SER A 1 90 ? -8.427 9.989 19.337 1.00 57.50 90 SER A O 1
ATOM 698 N N . SER A 1 91 ? -6.385 10.594 20.062 1.00 47.31 91 SER A N 1
ATOM 699 C CA . SER A 1 91 ? -6.322 9.685 21.224 1.00 47.31 91 SER A CA 1
ATOM 700 C C . SER A 1 91 ? -7.044 10.222 22.458 1.00 47.31 91 SER A C 1
ATOM 702 O O . SER A 1 91 ? -6.741 11.384 22.823 1.00 47.31 91 SER A O 1
#

Foldseek 3Di:
DDDQQPDDDDDPDDDPPDDDPDDQPPRDDDDDDDPVPDDLLNVLV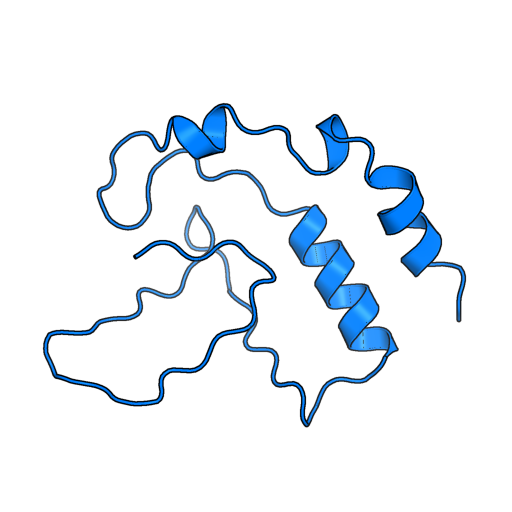SVLVSLPRDQHCADPVPRHGPVVRVPDQRCVRVVCVVVNVVSVVPD

Radius of gyration: 15.2 Å; chains: 1; bounding box: 27×40×36 Å

Secondary structure (DSSP, 8-state):
----TT---------TT------BGGGB------GGG--HHHHHHHHHHHHTPPPPSS-TTTSS--HHHHTSPPTTTTTTHHHHHHTTTT-

Sequence (91 aa):
LVMPAGVSHEMVAHSEDVLMTGGYPDGRDWDNIQEEFLSEEDFRAAAKRIMMLPIPSLDPATGAPLHEWINAPSSVDDGWNDYRDALDASS